Protein AF-A0A8T4J564-F1 (afdb_monomer)

Nearest PDB structures (foldseek):
  8jh9-assembly1_A  TM=8.577E-01  e=6.554E-03  Sodiomyces alcalophilus
  7b5v-assembly1_B  TM=8.099E-01  e=2.010E-01  Dysgonomonas mossii DSM 22836
  5xo6-assembly4_G  TM=8.726E-01  e=3.677E-01  Rhinocladiella mackenziei CBS 650.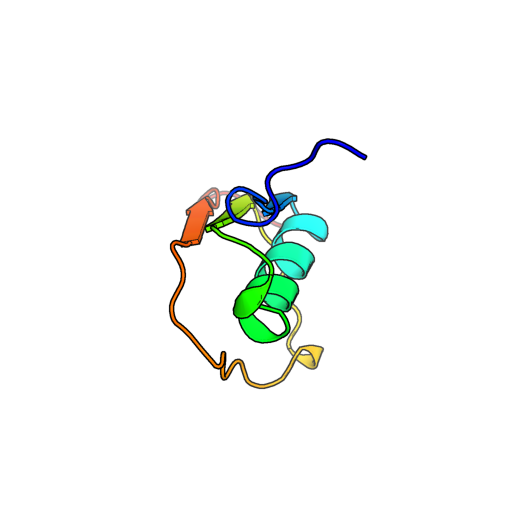93
  5hk8-assembly1_D  TM=7.251E-01  e=3.215E-01  Arabidopsis thaliana
  4etw-assembly2_C  TM=6.289E-01  e=1.437E-01  Shigella flexneri

Sequence (66 aa):
LCVDQRRVHAAGKSNGGGFVALLACRMPERIASFSAVSGAYYPQAGACEPTREAPVLTFHGEADTT

Solvent-accessible surface area (backbone atoms only — not comparable to full-atom values): 3970 Å² total; per-residue (Å²): 130,99,69,66,70,80,71,32,70,41,73,23,52,32,63,43,7,23,49,34,53,49,40,48,31,77,42,34,93,63,39,54,32,38,35,24,35,50,49,46,81,60,82,87,71,62,86,75,75,43,96,52,91,65,58,72,47,78,46,70,63,91,85,62,91,124

Organism: NCBI:txid299421

Secondary structure (DSSP, 8-state):
----GGG-EEEEETHHHHHHHHHHHH-GGG-SEEEEES----GGG-----SS---EEEE--TT---

Mean predicted aligned error: 2.81 Å

Structure (mmCIF, N/CA/C/O backbone):
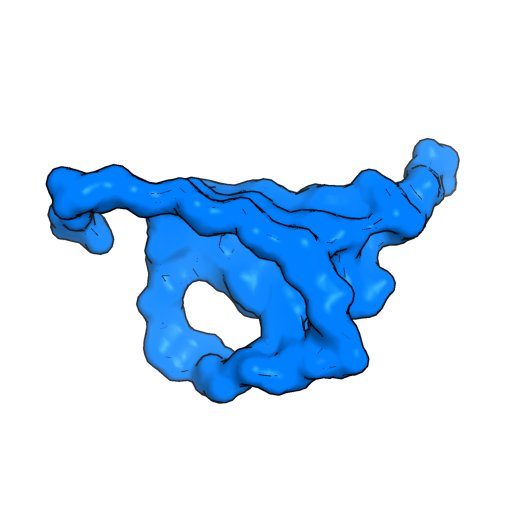data_AF-A0A8T4J564-F1
#
_entry.id   AF-A0A8T4J564-F1
#
loop_
_atom_site.group_PDB
_atom_site.id
_atom_site.type_symbol
_atom_site.label_atom_id
_atom_site.label_alt_id
_atom_site.label_comp_id
_atom_site.label_asym_id
_atom_site.label_entity_id
_atom_site.label_seq_id
_atom_site.pdbx_PDB_ins_code
_atom_site.Cartn_x
_atom_site.Cartn_y
_atom_site.Cartn_z
_atom_site.occupancy
_atom_site.B_iso_or_equiv
_atom_site.auth_seq_id
_atom_site.auth_comp_id
_atom_site.auth_asym_id
_atom_site.auth_atom_id
_atom_site.pdbx_PDB_model_num
ATOM 1 N N . LEU A 1 1 ? -17.931 16.273 7.721 1.00 72.69 1 LEU A N 1
ATOM 2 C CA . LEU A 1 1 ? -1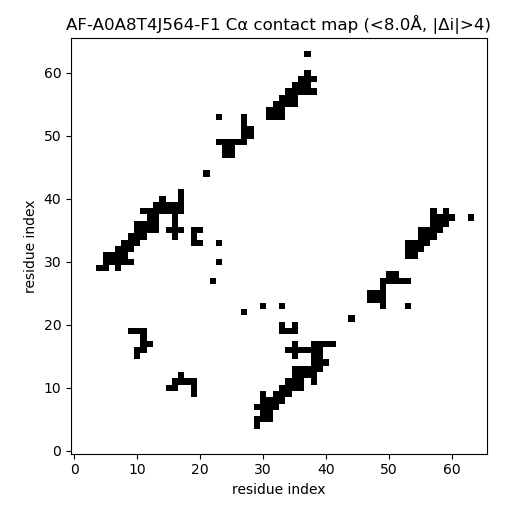7.757 15.640 6.393 1.00 72.69 1 LEU A CA 1
ATOM 3 C C . LEU A 1 1 ? -18.567 14.347 6.371 1.00 72.69 1 LEU A C 1
ATOM 5 O O . LEU A 1 1 ? -18.487 13.605 7.340 1.00 72.69 1 LEU A O 1
ATOM 9 N N . CYS A 1 2 ? -19.343 14.085 5.319 1.00 92.81 2 CYS A N 1
ATOM 10 C CA . CYS A 1 2 ? -20.139 12.860 5.175 1.00 92.81 2 CYS A CA 1
ATOM 11 C C . CYS A 1 2 ? -19.300 11.758 4.504 1.00 92.81 2 CYS A C 1
ATOM 13 O O . CYS A 1 2 ? -19.421 11.533 3.305 1.00 92.81 2 CYS A O 1
ATOM 15 N N . VAL A 1 3 ? -18.406 11.119 5.265 1.00 95.12 3 VAL A N 1
ATOM 16 C CA . VAL A 1 3 ? -17.572 9.993 4.805 1.00 95.12 3 VAL A CA 1
ATOM 17 C C . VAL A 1 3 ? -17.826 8.785 5.693 1.00 95.12 3 VAL A C 1
ATOM 19 O O . VAL A 1 3 ? -17.799 8.894 6.919 1.00 95.12 3 VAL A O 1
ATOM 22 N N . ASP A 1 4 ? -18.037 7.630 5.066 1.00 95.56 4 ASP A N 1
ATOM 23 C CA . ASP A 1 4 ? -18.098 6.348 5.757 1.00 95.56 4 ASP A CA 1
ATOM 24 C C . ASP A 1 4 ? -16.681 5.881 6.102 1.00 95.56 4 ASP A C 1
ATOM 26 O O . ASP A 1 4 ? -15.945 5.363 5.260 1.00 95.56 4 ASP A O 1
ATOM 30 N N . GLN A 1 5 ? -16.299 6.068 7.363 1.00 94.50 5 GLN A N 1
ATOM 31 C CA . GLN A 1 5 ? -14.967 5.711 7.847 1.00 94.50 5 GLN A CA 1
ATOM 32 C C . GLN A 1 5 ? -14.687 4.203 7.788 1.00 94.50 5 GLN A C 1
ATOM 34 O O . GLN A 1 5 ? -13.529 3.803 7.828 1.00 94.50 5 GLN A O 1
ATOM 39 N N . ARG A 1 6 ? -15.720 3.361 7.646 1.00 93.88 6 ARG A N 1
ATOM 40 C CA . ARG A 1 6 ? -15.563 1.907 7.510 1.00 93.88 6 ARG A CA 1
ATOM 41 C C . ARG A 1 6 ? -15.236 1.470 6.080 1.00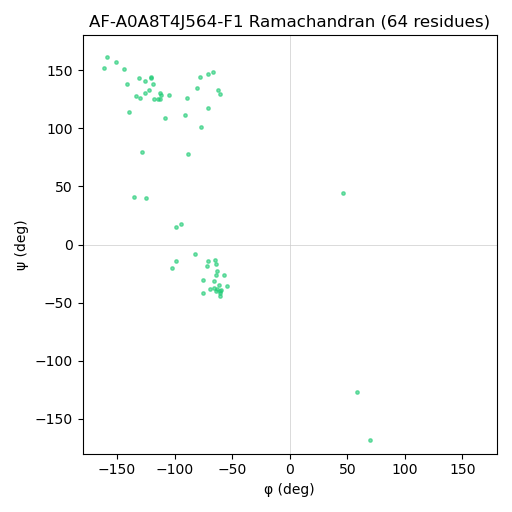 93.88 6 ARG A C 1
ATOM 43 O O . ARG A 1 6 ? -14.963 0.294 5.868 1.00 93.88 6 ARG A O 1
ATOM 50 N N . ARG A 1 7 ? -15.287 2.383 5.104 1.00 95.56 7 ARG A N 1
ATOM 51 C CA . ARG A 1 7 ? -15.024 2.125 3.674 1.00 95.56 7 ARG A CA 1
ATOM 52 C C . ARG A 1 7 ? -13.943 3.048 3.113 1.00 95.56 7 ARG A C 1
ATOM 54 O O . ARG A 1 7 ? -14.042 3.560 2.001 1.00 95.56 7 ARG A O 1
AT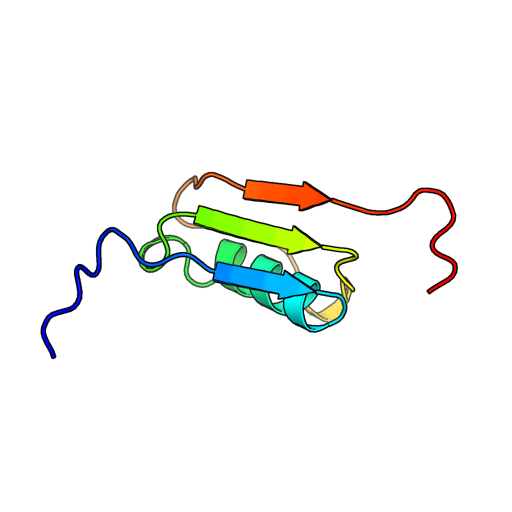OM 61 N N . VAL A 1 8 ? -12.904 3.279 3.910 1.00 96.94 8 VAL A N 1
ATOM 62 C CA . VAL A 1 8 ? -11.697 3.984 3.470 1.00 96.94 8 VAL A CA 1
ATOM 63 C C . VAL A 1 8 ? -10.721 2.963 2.900 1.00 96.94 8 VAL A C 1
ATOM 65 O O . VAL A 1 8 ? -10.383 1.995 3.573 1.00 96.94 8 VAL A O 1
ATOM 68 N N . HIS A 1 9 ? -10.255 3.182 1.674 1.00 97.56 9 HIS A N 1
ATOM 69 C CA . HIS A 1 9 ? -9.335 2.288 0.970 1.00 97.56 9 HIS A CA 1
ATOM 70 C C . HIS A 1 9 ? -8.045 3.033 0.626 1.00 97.56 9 HIS A C 1
ATOM 72 O O . HIS A 1 9 ? -8.090 4.220 0.296 1.00 97.56 9 HIS A O 1
ATOM 78 N N . ALA A 1 10 ? -6.905 2.345 0.687 1.00 98.19 10 ALA A N 1
ATOM 79 C CA . ALA A 1 10 ? -5.608 2.915 0.335 1.00 98.19 10 ALA A CA 1
ATOM 80 C C . ALA A 1 10 ? -5.033 2.227 -0.900 1.00 98.19 10 ALA A C 1
ATOM 82 O O . ALA A 1 10 ? -4.856 1.010 -0.913 1.00 98.19 10 ALA A O 1
ATOM 83 N N . ALA A 1 11 ? -4.702 3.015 -1.921 1.00 98.31 11 ALA A N 1
ATOM 84 C CA . ALA A 1 11 ? -4.045 2.534 -3.127 1.00 98.31 11 ALA A CA 1
ATOM 85 C C . ALA A 1 11 ? -2.833 3.404 -3.470 1.00 98.31 11 ALA A C 1
ATOM 87 O O . ALA A 1 11 ? -2.856 4.618 -3.262 1.00 98.31 11 ALA A O 1
ATOM 88 N N . GLY A 1 12 ? -1.768 2.788 -3.980 1.00 98.44 12 GLY A N 1
ATOM 89 C CA . GLY A 1 12 ? -0.513 3.485 -4.236 1.00 98.44 12 GLY A CA 1
ATOM 90 C C . GLY A 1 12 ? 0.392 2.748 -5.214 1.00 98.44 12 GLY A C 1
ATOM 91 O O . GLY A 1 12 ? 0.357 1.522 -5.310 1.00 98.44 12 GLY A O 1
ATOM 92 N N . LYS A 1 13 ? 1.220 3.513 -5.934 1.00 98.31 13 LYS A N 1
ATOM 93 C CA . LYS A 1 13 ? 2.165 3.004 -6.935 1.00 98.31 13 LYS A CA 1
ATOM 94 C C . LYS A 1 13 ? 3.609 3.372 -6.587 1.00 98.31 13 LYS A C 1
ATOM 96 O O . LYS A 1 13 ? 3.838 4.497 -6.143 1.00 98.31 13 LYS A O 1
ATOM 101 N N . SER A 1 14 ? 4.586 2.498 -6.856 1.00 97.56 14 SER A N 1
ATOM 102 C CA . SER A 1 14 ? 6.016 2.782 -6.616 1.00 97.56 14 SER A CA 1
ATOM 103 C C . SER A 1 14 ? 6.263 3.110 -5.142 1.00 97.56 14 SER A C 1
ATOM 105 O O . SER A 1 14 ? 5.809 2.364 -4.272 1.00 97.56 14 SER A O 1
ATOM 107 N N . ASN A 1 15 ? 6.896 4.238 -4.824 1.00 97.56 15 ASN A N 1
ATOM 108 C CA . ASN A 1 15 ? 7.048 4.704 -3.444 1.00 97.56 15 ASN A CA 1
ATOM 109 C C . ASN A 1 15 ? 5.699 4.811 -2.701 1.00 97.56 15 ASN A C 1
ATOM 111 O O . ASN A 1 15 ? 5.597 4.427 -1.539 1.00 97.56 15 ASN A O 1
ATOM 115 N N . GLY A 1 16 ? 4.629 5.206 -3.399 1.00 98.19 16 GLY A N 1
ATOM 116 C CA . GLY A 1 16 ? 3.278 5.206 -2.841 1.00 98.19 16 GLY A CA 1
ATOM 117 C C . GLY A 1 16 ? 2.751 3.801 -2.525 1.00 98.19 16 GLY A C 1
ATOM 118 O O . GLY A 1 16 ? 2.003 3.637 -1.570 1.00 98.19 16 GLY A O 1
ATOM 119 N N . GLY A 1 17 ? 3.158 2.775 -3.278 1.00 97.56 17 GLY A N 1
ATOM 120 C CA . GLY A 1 17 ? 2.837 1.376 -2.970 1.00 97.56 17 GLY A CA 1
ATOM 121 C C . GLY A 1 17 ? 3.569 0.889 -1.716 1.00 97.56 17 GLY A C 1
ATOM 122 O O . GLY A 1 17 ? 2.974 0.215 -0.876 1.00 97.56 17 GLY A O 1
ATOM 123 N N . GLY A 1 18 ? 4.822 1.320 -1.537 1.00 96.50 18 GLY A N 1
ATOM 124 C CA . GLY A 1 18 ? 5.563 1.144 -0.286 1.00 96.50 18 GLY A CA 1
ATOM 125 C C . GLY A 1 18 ? 4.882 1.825 0.900 1.00 96.50 18 GLY A C 1
ATOM 126 O O . GLY A 1 18 ? 4.708 1.220 1.956 1.00 96.50 18 GLY A O 1
ATOM 127 N N . PHE A 1 19 ? 4.416 3.061 0.714 1.00 97.00 19 PHE A N 1
ATOM 128 C CA . PHE A 1 19 ? 3.674 3.783 1.744 1.00 97.00 19 PHE A CA 1
ATOM 129 C C . PHE A 1 19 ? 2.340 3.108 2.096 1.00 97.00 19 PHE A C 1
ATOM 131 O O . PHE A 1 19 ? 2.007 2.990 3.271 1.00 97.00 19 PHE A O 1
ATOM 138 N N . VAL A 1 20 ? 1.602 2.586 1.113 1.00 97.75 20 VAL A N 1
ATOM 139 C CA . VAL A 1 20 ? 0.382 1.800 1.366 1.00 97.75 20 VAL A CA 1
ATOM 140 C C . VAL A 1 20 ? 0.675 0.548 2.192 1.00 97.75 20 VAL A C 1
ATOM 142 O O . VAL A 1 20 ? -0.087 0.241 3.107 1.00 97.75 20 VAL A O 1
ATOM 145 N N . ALA A 1 21 ? 1.789 -0.141 1.939 1.00 94.94 21 ALA A N 1
ATOM 146 C CA . ALA A 1 21 ? 2.197 -1.270 2.773 1.00 94.94 21 ALA A CA 1
ATOM 147 C C . ALA A 1 21 ? 2.571 -0.842 4.203 1.00 94.94 21 ALA A C 1
ATOM 149 O O . ALA A 1 21 ? 2.190 -1.512 5.159 1.00 94.94 21 ALA A O 1
ATOM 150 N N . LEU A 1 22 ? 3.224 0.313 4.381 1.00 95.44 22 LEU A N 1
ATOM 151 C CA . LEU A 1 22 ? 3.456 0.886 5.713 1.00 95.44 22 LEU A CA 1
ATOM 152 C C . LEU A 1 22 ? 2.142 1.185 6.447 1.00 95.44 22 LEU A C 1
ATOM 154 O O . LEU A 1 22 ? 2.028 0.896 7.639 1.00 95.44 22 LEU A O 1
ATOM 158 N N . LEU A 1 23 ? 1.138 1.723 5.752 1.00 95.75 23 LEU A N 1
ATOM 159 C CA . LEU A 1 23 ? -0.189 1.948 6.329 1.00 95.75 23 LEU A CA 1
ATOM 160 C C . LEU A 1 23 ? -0.865 0.633 6.730 1.00 95.75 23 LEU A C 1
ATOM 162 O O . LEU A 1 23 ? -1.477 0.586 7.795 1.00 95.75 23 LEU A O 1
ATOM 166 N N . ALA A 1 24 ? -0.709 -0.431 5.938 1.00 9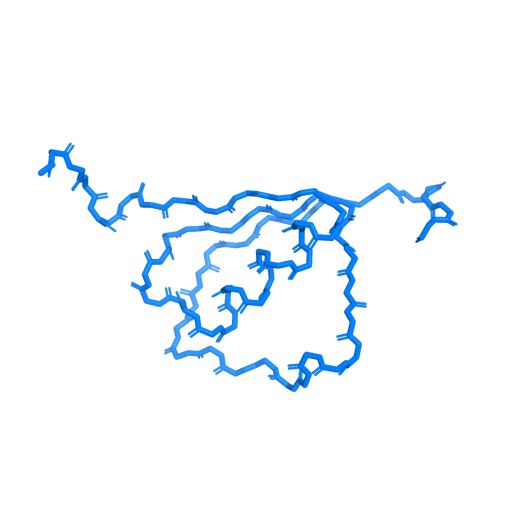4.81 24 ALA A N 1
ATOM 167 C CA . ALA A 1 24 ? -1.217 -1.757 6.290 1.00 94.81 24 ALA A CA 1
ATOM 168 C C . ALA A 1 24 ? -0.604 -2.276 7.597 1.00 94.81 24 ALA A C 1
ATOM 170 O O . ALA A 1 24 ? -1.313 -2.825 8.431 1.00 94.81 24 ALA A O 1
ATOM 171 N N . CYS A 1 25 ? 0.686 -2.029 7.826 1.00 93.38 25 CYS A N 1
ATOM 172 C CA . CYS A 1 25 ? 1.357 -2.438 9.059 1.00 93.38 25 CYS A CA 1
ATOM 173 C C . CYS A 1 25 ? 1.006 -1.556 10.263 1.00 93.38 25 CYS A C 1
ATOM 175 O O . CYS A 1 25 ? 0.861 -2.051 11.376 1.00 93.38 25 CYS A O 1
ATOM 177 N N . ARG A 1 26 ? 0.932 -0.232 10.073 1.00 93.19 26 ARG A N 1
ATOM 178 C CA . ARG A 1 26 ? 0.896 0.738 11.185 1.00 93.19 26 ARG A CA 1
ATOM 179 C C . ARG A 1 26 ? -0.490 1.296 11.487 1.00 93.19 26 ARG A C 1
ATOM 181 O O . ARG A 1 26 ? -0.701 1.836 12.568 1.00 93.19 26 ARG A O 1
ATOM 188 N N . MET A 1 27 ? -1.423 1.215 10.542 1.00 93.75 27 MET A N 1
ATOM 189 C CA . MET A 1 27 ? -2.775 1.767 10.671 1.00 93.75 27 MET A CA 1
ATOM 190 C C . MET A 1 27 ? -3.874 0.797 10.192 1.00 93.75 27 MET A C 1
ATOM 192 O O . MET A 1 27 ? -4.843 1.253 9.573 1.00 93.75 27 MET A O 1
ATOM 196 N N . PRO A 1 28 ? -3.789 -0.517 10.483 1.00 92.06 28 PRO A N 1
ATOM 197 C CA . PRO A 1 28 ? -4.710 -1.501 9.915 1.00 92.06 28 PRO A CA 1
ATOM 198 C C . PRO A 1 28 ? -6.170 -1.291 10.355 1.00 92.06 28 PRO A C 1
ATOM 200 O O . PRO A 1 28 ? -7.083 -1.613 9.607 1.00 92.06 28 PRO A O 1
ATOM 203 N N . GLU A 1 29 ? -6.418 -0.680 11.520 1.00 92.94 29 GLU A N 1
ATOM 204 C CA . GLU A 1 29 ? -7.772 -0.380 12.033 1.00 92.94 29 GLU A CA 1
ATOM 205 C C . GLU A 1 29 ? -8.499 0.749 11.290 1.00 92.94 29 GLU A C 1
ATOM 207 O O . GLU A 1 29 ? -9.714 0.898 11.413 1.00 92.94 29 GLU A O 1
ATOM 212 N N . ARG A 1 30 ? -7.769 1.592 10.552 1.00 93.56 30 ARG A N 1
ATOM 213 C CA . ARG A 1 30 ? -8.335 2.796 9.921 1.00 93.56 30 ARG A CA 1
ATOM 214 C C . ARG A 1 30 ? -8.675 2.618 8.449 1.00 93.56 30 ARG A C 1
ATOM 216 O O . ARG A 1 30 ? -9.341 3.485 7.887 1.00 93.56 30 ARG A O 1
ATOM 223 N N . ILE A 1 31 ? -8.183 1.557 7.818 1.00 96.94 31 ILE A N 1
ATOM 224 C CA . ILE A 1 3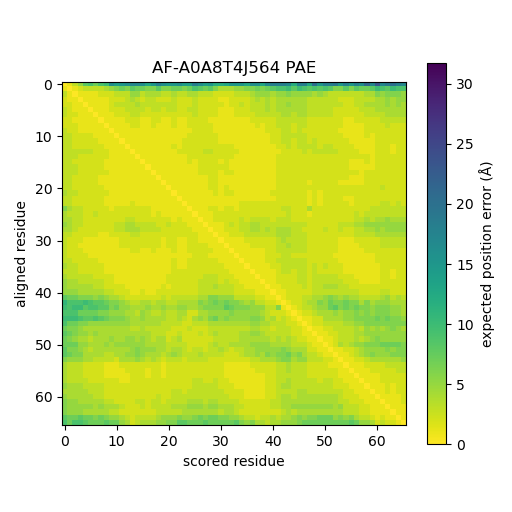1 ? -8.276 1.365 6.374 1.00 96.94 31 ILE A CA 1
ATOM 225 C C . ILE A 1 31 ? -8.826 -0.033 6.104 1.00 96.94 31 ILE A C 1
ATOM 227 O O . ILE A 1 31 ? -8.316 -1.031 6.599 1.00 96.94 31 ILE A O 1
ATOM 231 N N . ALA A 1 32 ? -9.895 -0.085 5.316 1.00 96.94 32 ALA A N 1
ATOM 232 C CA . ALA A 1 32 ? -10.658 -1.292 5.041 1.00 96.94 32 ALA A CA 1
ATOM 233 C C . ALA A 1 32 ? -9.952 -2.240 4.061 1.00 96.94 32 ALA A C 1
ATOM 235 O O . ALA A 1 32 ? -10.150 -3.448 4.150 1.00 96.94 32 ALA A O 1
ATOM 236 N N . SER A 1 33 ? -9.154 -1.718 3.123 1.00 97.69 33 SER A N 1
ATOM 237 C CA . SER A 1 33 ? -8.295 -2.531 2.254 1.00 97.69 33 SER A CA 1
ATOM 238 C C . SER A 1 33 ? -7.140 -1.736 1.646 1.00 97.69 33 SER A C 1
ATOM 240 O O . SER A 1 33 ? -7.178 -0.502 1.564 1.00 97.69 33 SER A O 1
ATOM 242 N N . PHE A 1 34 ? -6.127 -2.473 1.189 1.00 98.12 34 PHE A N 1
ATOM 243 C CA . PHE A 1 34 ? -4.870 -1.931 0.683 1.00 98.12 34 PHE A CA 1
ATOM 244 C C . PHE A 1 34 ? -4.571 -2.458 -0.722 1.00 98.12 34 PHE A C 1
ATOM 246 O O . PHE A 1 34 ? -4.805 -3.629 -1.026 1.00 98.12 34 PHE A O 1
ATOM 253 N N . SER A 1 35 ? -4.049 -1.605 -1.599 1.00 98.44 35 SER A N 1
ATOM 254 C CA . SER A 1 35 ? -3.659 -1.985 -2.959 1.00 98.44 35 SER A CA 1
ATOM 255 C C . SER A 1 35 ? -2.342 -1.330 -3.368 1.00 98.44 35 SER A C 1
ATOM 257 O O . SER A 1 35 ? -2.259 -0.111 -3.501 1.00 98.44 35 SER A O 1
ATOM 259 N N . ALA A 1 36 ? -1.301 -2.132 -3.573 1.00 98.12 36 ALA A N 1
ATOM 260 C CA . ALA A 1 36 ? 0.021 -1.651 -3.966 1.00 98.12 36 ALA A CA 1
ATOM 261 C C . ALA A 1 36 ? 0.374 -2.108 -5.387 1.00 98.12 36 ALA A C 1
ATOM 263 O O . ALA A 1 36 ? 0.282 -3.292 -5.706 1.00 98.12 36 ALA A O 1
ATOM 264 N N . VAL A 1 37 ? 0.810 -1.169 -6.229 1.00 98.31 37 VAL A N 1
ATOM 265 C CA . VAL A 1 37 ? 1.219 -1.422 -7.619 1.00 98.31 37 VAL A CA 1
ATOM 266 C C . VAL A 1 37 ? 2.690 -1.060 -7.797 1.00 98.31 37 VAL A C 1
ATOM 268 O O . VAL A 1 37 ? 3.086 0.063 -7.492 1.00 98.31 37 VAL A O 1
ATOM 271 N N . SER A 1 38 ? 3.517 -1.985 -8.280 1.00 97.69 38 SER A N 1
ATOM 272 C CA . SER A 1 38 ? 4.974 -1.806 -8.384 1.00 97.69 38 SER A CA 1
ATOM 273 C C . SER A 1 38 ? 5.575 -1.216 -7.099 1.00 97.69 38 SER A C 1
ATOM 275 O O . SER A 1 38 ? 6.288 -0.225 -7.154 1.00 97.69 38 SER A O 1
ATOM 277 N N . GLY A 1 39 ? 5.176 -1.709 -5.919 1.00 96.81 39 GLY A N 1
ATOM 278 C CA . GLY A 1 39 ? 5.538 -1.086 -4.640 1.00 96.81 39 GLY A CA 1
ATOM 279 C C . GLY A 1 39 ? 7.050 -1.069 -4.389 1.00 96.81 39 GLY A C 1
ATOM 280 O O . GLY A 1 39 ? 7.701 -2.095 -4.535 1.00 96.81 39 GLY A O 1
ATOM 281 N N . ALA A 1 40 ? 7.590 0.080 -3.975 1.00 96.06 40 ALA A N 1
ATOM 282 C CA . ALA A 1 40 ? 8.980 0.205 -3.540 1.00 96.06 40 ALA A CA 1
ATOM 283 C C . ALA A 1 40 ? 9.071 -0.029 -2.025 1.00 96.06 40 ALA A C 1
ATOM 285 O O . ALA A 1 40 ? 8.569 0.780 -1.240 1.00 96.06 40 ALA A O 1
ATOM 286 N N . TYR A 1 41 ? 9.686 -1.137 -1.613 1.00 93.19 41 TYR A N 1
ATOM 287 C CA . TYR A 1 41 ? 9.762 -1.556 -0.212 1.00 93.19 41 TYR A CA 1
ATOM 288 C C . TYR A 1 41 ? 11.156 -1.313 0.365 1.00 93.19 41 TYR A C 1
ATOM 290 O O . TYR A 1 41 ? 12.162 -1.735 -0.197 1.00 93.19 41 TYR A O 1
ATOM 298 N N . TYR A 1 42 ? 11.207 -0.639 1.513 1.00 89.88 42 TYR A N 1
ATOM 299 C CA . TYR A 1 42 ? 12.448 -0.169 2.124 1.00 89.88 42 TYR A CA 1
ATOM 300 C C . TYR A 1 42 ? 12.741 -0.941 3.422 1.00 89.88 42 TYR A C 1
ATOM 302 O O . TYR A 1 42 ? 11.871 -0.974 4.295 1.00 89.88 42 TYR A O 1
ATOM 310 N N . PRO A 1 43 ? 13.947 -1.513 3.619 1.00 87.50 43 PRO A N 1
ATOM 311 C CA . PRO A 1 43 ? 14.300 -2.248 4.843 1.00 87.50 43 PRO A CA 1
ATOM 312 C C . PRO A 1 43 ? 14.156 -1.435 6.138 1.00 87.50 43 PRO A C 1
ATOM 314 O O . PRO A 1 43 ? 13.898 -1.983 7.207 1.00 87.50 43 PRO A O 1
ATOM 317 N N . GLN A 1 44 ? 14.275 -0.109 6.045 1.00 90.00 44 GLN A N 1
ATOM 318 C CA . GLN A 1 44 ? 14.129 0.829 7.159 1.00 90.00 44 GLN A CA 1
ATOM 319 C C . GLN A 1 44 ? 12.706 0.842 7.746 1.00 90.00 44 GLN A C 1
ATOM 321 O O . GLN A 1 44 ? 12.501 1.373 8.836 1.00 90.00 44 GLN A O 1
ATOM 326 N N . ALA A 1 45 ? 11.724 0.250 7.053 1.00 87.50 45 ALA A N 1
ATOM 327 C CA . ALA A 1 45 ? 10.360 0.078 7.547 1.00 87.50 45 ALA A CA 1
ATOM 328 C C . ALA A 1 45 ? 10.268 -0.813 8.804 1.00 87.50 45 ALA A C 1
ATOM 330 O O . ALA A 1 45 ? 9.309 -0.681 9.573 1.00 87.50 45 ALA A O 1
ATOM 331 N N . GLY A 1 46 ? 11.261 -1.681 9.035 1.00 89.75 46 GLY A N 1
ATOM 332 C CA . GLY A 1 46 ? 11.268 -2.640 10.141 1.00 89.75 46 GLY A CA 1
ATOM 333 C C . GLY A 1 46 ? 10.234 -3.761 9.980 1.00 89.75 46 GLY A C 1
ATOM 334 O O . GLY A 1 46 ? 9.646 -3.940 8.914 1.00 89.75 46 GLY A O 1
ATOM 335 N N . ALA A 1 47 ? 10.022 -4.529 11.052 1.00 91.31 47 ALA A N 1
ATOM 336 C CA . ALA A 1 47 ? 9.033 -5.605 11.072 1.00 91.31 47 ALA A CA 1
ATOM 337 C C . ALA A 1 47 ? 7.593 -5.065 10.963 1.00 91.31 47 ALA A C 1
ATOM 339 O O . ALA A 1 47 ? 7.275 -3.968 11.434 1.00 91.31 47 ALA A O 1
ATOM 340 N N . CYS A 1 48 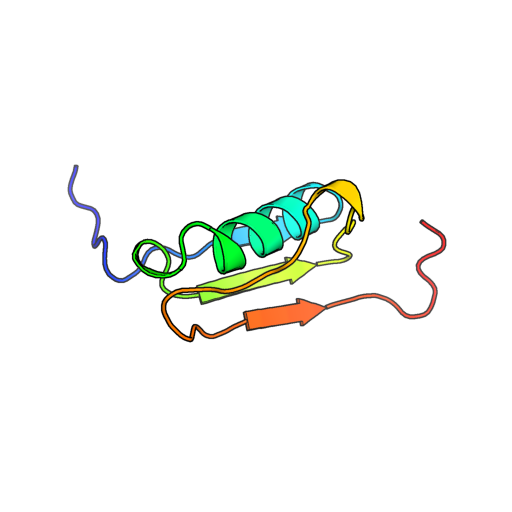? 6.723 -5.859 10.341 1.00 90.75 48 CYS A N 1
ATOM 341 C CA . CYS A 1 48 ? 5.303 -5.568 10.182 1.00 90.75 48 CYS A CA 1
ATOM 342 C C . CYS A 1 48 ? 4.488 -6.494 11.090 1.00 90.75 48 CYS A C 1
ATOM 344 O O . CYS A 1 48 ? 4.378 -7.683 10.807 1.00 90.75 48 CYS A O 1
ATOM 346 N N . GLU A 1 49 ? 3.907 -5.940 12.155 1.00 92.38 49 GLU A N 1
ATOM 347 C CA . GLU A 1 49 ? 3.037 -6.662 13.094 1.00 92.38 49 GLU A CA 1
ATOM 348 C C . GLU A 1 49 ? 1.712 -5.897 13.260 1.00 92.38 49 GLU A C 1
ATOM 350 O O . GLU A 1 49 ? 1.556 -5.109 14.197 1.00 92.38 49 GLU A O 1
ATOM 355 N N . PRO A 1 50 ? 0.771 -6.024 12.305 1.00 91.56 50 PRO A N 1
ATOM 356 C CA . PRO A 1 50 ? -0.495 -5.306 12.367 1.00 91.56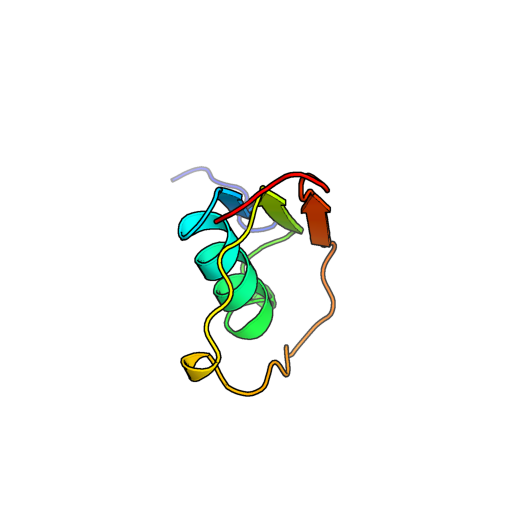 50 PRO A CA 1
ATOM 357 C C . PRO A 1 50 ? -1.402 -5.870 13.471 1.00 91.56 50 PRO A C 1
ATOM 359 O O . PRO A 1 50 ? -1.446 -7.074 13.707 1.00 91.56 50 PRO A O 1
ATOM 362 N N . THR A 1 51 ? -2.201 -5.007 14.104 1.00 92.25 51 THR A N 1
ATOM 363 C CA . THR A 1 51 ? -3.169 -5.407 15.146 1.00 92.25 51 THR A CA 1
ATOM 364 C C . THR A 1 51 ? -4.375 -6.179 14.606 1.00 92.25 51 THR A C 1
ATOM 366 O O . THR A 1 51 ? -5.111 -6.782 15.386 1.00 92.25 51 THR A O 1
ATOM 369 N N . ARG A 1 52 ? -4.587 -6.163 13.283 1.00 91.56 52 ARG A N 1
ATOM 370 C CA . ARG A 1 52 ? -5.646 -6.904 12.592 1.00 91.56 52 ARG A CA 1
ATOM 371 C C . ARG A 1 52 ? -5.253 -7.278 11.171 1.00 91.56 52 ARG A C 1
ATOM 373 O O . ARG A 1 52 ? -4.475 -6.584 10.519 1.00 91.56 52 ARG A O 1
ATOM 380 N N . GLU A 1 53 ? -5.908 -8.309 10.658 1.00 89.75 53 GLU A N 1
ATOM 381 C CA . GLU A 1 53 ? -5.855 -8.669 9.246 1.00 89.75 53 GLU A CA 1
ATOM 382 C C . GLU A 1 53 ? -6.757 -7.756 8.401 1.00 89.75 53 GLU A C 1
ATOM 384 O O . GLU A 1 53 ? -7.854 -7.348 8.811 1.00 89.75 53 GLU A O 1
ATOM 389 N N . ALA A 1 54 ? -6.307 -7.449 7.187 1.00 90.69 54 ALA A N 1
ATOM 390 C CA . ALA A 1 54 ? -7.069 -6.696 6.202 1.00 90.69 54 ALA A CA 1
ATOM 391 C C . ALA A 1 54 ? -6.785 -7.227 4.788 1.00 90.69 54 ALA A C 1
ATOM 393 O O . ALA A 1 54 ? -5.685 -7.717 4.534 1.00 90.69 54 ALA A O 1
ATOM 394 N N . PRO A 1 55 ? -7.740 -7.112 3.849 1.00 96.12 55 PRO A N 1
ATOM 395 C CA . PRO A 1 55 ? -7.506 -7.465 2.456 1.00 96.12 55 PRO A CA 1
ATOM 396 C C . PRO A 1 55 ? -6.388 -6.619 1.839 1.00 96.12 55 PRO A C 1
ATOM 398 O O . PRO A 1 55 ? -6.424 -5.383 1.887 1.00 96.12 55 PRO A O 1
ATOM 401 N N . VAL A 1 56 ? -5.428 -7.296 1.211 1.00 96.00 56 VAL A N 1
ATOM 402 C CA . VAL A 1 56 ? -4.315 -6.679 0.486 1.00 96.00 56 VAL A CA 1
ATOM 403 C C . VAL A 1 56 ? -4.280 -7.227 -0.935 1.00 96.00 56 VAL A C 1
ATOM 405 O O . VAL A 1 56 ? -4.304 -8.438 -1.140 1.00 96.00 56 VAL A O 1
ATOM 408 N N . LEU A 1 57 ? -4.192 -6.328 -1.913 1.00 97.94 57 LEU A N 1
ATOM 409 C CA . LEU A 1 57 ? -3.876 -6.652 -3.299 1.00 97.94 57 LEU A CA 1
ATOM 410 C C . LEU A 1 57 ? -2.506 -6.073 -3.645 1.00 97.94 57 LEU A C 1
ATOM 412 O O . LEU A 1 57 ? -2.278 -4.871 -3.502 1.00 97.94 57 LEU A O 1
ATOM 416 N N . THR A 1 58 ? -1.601 -6.909 -4.134 1.00 97.12 58 THR A N 1
ATOM 417 C CA . THR A 1 58 ? -0.316 -6.464 -4.673 1.00 97.12 58 THR A CA 1
ATOM 418 C C . THR A 1 58 ? -0.213 -6.857 -6.137 1.00 97.12 58 THR A C 1
ATOM 420 O O . THR A 1 58 ? -0.612 -7.948 -6.538 1.00 97.12 58 THR A O 1
ATOM 423 N N . PHE A 1 59 ? 0.307 -5.945 -6.950 1.00 97.62 59 PHE A N 1
ATOM 424 C CA . PHE A 1 59 ? 0.594 -6.194 -8.355 1.00 97.62 59 PHE A CA 1
ATOM 425 C C . PHE A 1 59 ? 1.990 -5.668 -8.674 1.00 97.62 59 PHE A C 1
ATOM 427 O O . PHE A 1 59 ? 2.296 -4.513 -8.375 1.00 97.62 59 PHE A O 1
ATOM 434 N N . HIS A 1 60 ? 2.839 -6.502 -9.265 1.00 97.75 60 HIS A N 1
ATOM 435 C CA . HIS A 1 60 ? 4.197 -6.134 -9.650 1.00 97.75 60 HIS A CA 1
ATOM 436 C C . HIS A 1 60 ? 4.526 -6.777 -10.999 1.00 97.75 60 HIS A C 1
ATOM 438 O O . HIS A 1 60 ? 4.137 -7.918 -11.247 1.00 97.75 60 HIS A O 1
ATOM 444 N N . GLY A 1 61 ? 5.186 -6.028 -11.882 1.00 97.69 61 GLY A N 1
ATOM 445 C CA . GLY A 1 61 ? 5.579 -6.530 -13.195 1.00 97.69 61 GLY A CA 1
ATOM 446 C C . GLY A 1 61 ? 6.846 -7.371 -13.099 1.00 97.69 61 GLY A C 1
ATOM 447 O O . GLY A 1 61 ? 7.805 -6.959 -12.464 1.00 97.69 61 GLY A O 1
ATOM 448 N N . GLU A 1 62 ? 6.878 -8.526 -13.758 1.00 97.25 62 GLU A N 1
ATOM 449 C CA . GLU A 1 62 ? 8.057 -9.408 -13.741 1.00 97.25 62 GLU A CA 1
ATOM 450 C C . GLU A 1 62 ? 9.311 -8.742 -14.336 1.00 97.25 62 GLU A C 1
ATOM 452 O O . GLU A 1 62 ? 10.416 -8.961 -13.854 1.00 97.25 62 GLU A O 1
ATOM 457 N N . ALA A 1 63 ? 9.138 -7.896 -15.355 1.00 97.81 63 ALA A N 1
ATOM 458 C CA . ALA A 1 63 ? 10.224 -7.174 -16.020 1.00 97.81 63 ALA A CA 1
ATOM 459 C C . ALA A 1 63 ? 10.460 -5.753 -15.463 1.00 97.81 63 ALA A C 1
ATOM 461 O O . ALA A 1 63 ? 11.049 -4.918 -16.150 1.00 97.81 63 ALA A O 1
ATOM 462 N N . ASP A 1 64 ? 9.964 -5.441 -14.262 1.00 94.81 64 ASP A N 1
ATOM 463 C CA . ASP A 1 64 ? 10.237 -4.163 -13.597 1.00 94.81 64 ASP A CA 1
ATOM 464 C C . ASP A 1 64 ? 11.707 -4.138 -13.133 1.00 94.81 64 ASP A C 1
ATOM 466 O O . ASP A 1 64 ? 12.140 -4.984 -12.353 1.00 94.81 64 ASP A O 1
ATOM 470 N N . THR A 1 65 ? 12.506 -3.211 -13.668 1.00 94.31 65 THR A N 1
ATOM 471 C CA . THR A 1 65 ? 13.949 -3.105 -13.377 1.00 94.31 65 THR A CA 1
ATOM 472 C C . THR A 1 65 ? 14.265 -2.039 -12.327 1.00 94.31 65 THR A C 1
ATOM 474 O O . THR A 1 65 ? 15.409 -1.579 -12.261 1.00 94.31 65 THR A O 1
ATOM 477 N N . THR A 1 66 ? 13.252 -1.563 -11.597 1.00 85.56 66 THR A N 1
ATOM 478 C CA . THR A 1 66 ? 13.376 -0.474 -10.617 1.00 85.56 66 THR A CA 1
ATOM 479 C C . THR A 1 66 ? 13.356 -0.945 -9.172 1.00 85.56 66 THR A C 1
ATOM 481 O O . THR A 1 66 ? 12.821 -2.038 -8.891 1.00 85.56 66 THR A O 1
#

Foldseek 3Di:
DPDDQLAAAQEAEACSLQVQVLCCQPPVVRHQEGEYEQYDHDCVSDDRDHPDDHHYHYYYDPPDPD

Radius of gyration: 12.59 Å; Cα contacts (8 Å, |Δi|>4): 112; chains: 1; bounding box: 34×25×31 Å

InterPro domains:
  IPR029058 Alpha/Beta hydrolase fold [G3DSA:3.40.50.1820] (1-66)
  IPR029058 Alpha/Beta hydrolase fold [SSF53474] (2-66)
  IPR043595 Feruloyl esterase B/C/D [PTHR38050] (1-66)

pLDDT: mean 94.59, std 4.14, range [72.69, 98.44]